Protein AF-A0A950KY57-F1 (afdb_monomer)

Solvent-accessible surface area (backbone atoms only — not comparable to full-atom values): 7780 Å² total; per-residue (Å²): 142,83,81,84,82,74,82,74,80,70,80,78,78,81,74,84,65,86,76,70,82,83,74,88,46,66,68,59,54,52,50,52,50,50,52,52,50,52,56,50,58,74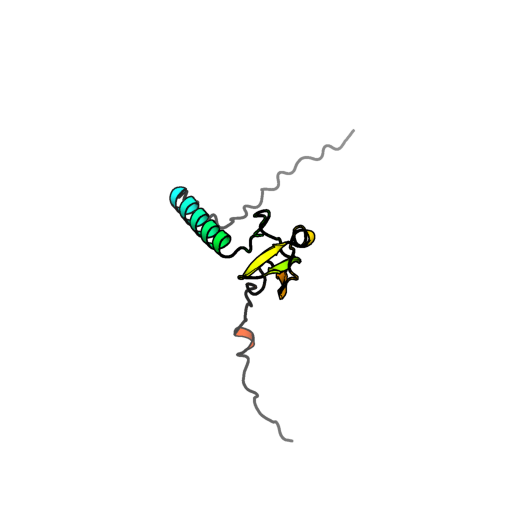,72,51,65,46,18,76,83,78,65,49,62,76,50,60,76,37,54,34,28,32,34,87,88,77,37,34,32,38,72,85,51,50,88,74,49,93,65,79,58,78,45,76,45,68,36,71,47,91,61,67,91,63,71,81,77,84,77,70,66,73,77,77,68,73,75,83,90,79,82,90,86,88,131

Secondary structure (DSSP, 8-state):
-------------------------HHHHHHHHHHHHHHHHHHS---TTT---PPTT-EEEE-TTS-EEETTTGGG-SSPPSEEEEPPPTTTT-------SSGGG----------

Nearest PDB structures (foldseek):
  2rgt-assembly2_B  TM=6.484E-01  e=6.376E-02  Mus musculus
  6cme-assembly2_B  TM=6.695E-01  e=1.146E-01  Mus musculus
  3mmk-assembly1_A  TM=6.275E-01  e=8.832E-02  Mus musculus
  2rgt-assembly1_A-2  TM=4.884E-01  e=4.913E-02  Mus musculus
  5yph-assembly1_A  TM=5.903E-01  e=1.363E+00  Homo sapiens

pLDDT: mean 74.33, std 16.6, range [37.31, 94.81]

Structure (mmCIF, N/CA/C/O backbone):
data_AF-A0A950KY57-F1
#
_entry.id   AF-A0A950KY57-F1
#
loop_
_atom_site.group_PDB
_atom_site.id
_atom_site.type_symbol
_atom_site.label_atom_id
_atom_site.label_alt_id
_atom_site.label_comp_id
_atom_site.label_asym_id
_atom_site.label_entity_id
_atom_site.label_seq_id
_atom_site.pdbx_PDB_ins_code
_atom_site.Cartn_x
_atom_site.Cartn_y
_atom_site.Cartn_z
_atom_site.occupancy
_atom_site.B_iso_or_equiv
_atom_site.auth_seq_id
_atom_site.auth_comp_id
_atom_site.auth_asym_id
_atom_site.auth_atom_id
_atom_site.pdbx_PDB_model_num
ATOM 1 N N . MET A 1 1 ? 8.174 47.055 -48.897 1.00 40.34 1 MET A N 1
ATOM 2 C CA . MET A 1 1 ? 7.777 45.998 -47.944 1.00 40.34 1 MET A CA 1
ATOM 3 C C . MET A 1 1 ? 8.985 45.097 -47.757 1.00 40.34 1 MET A C 1
ATOM 5 O O . MET A 1 1 ? 9.204 44.172 -48.523 1.00 40.34 1 MET A O 1
ATOM 9 N N . SER A 1 2 ? 9.804 45.491 -46.792 1.00 39.88 2 SER A N 1
ATOM 10 C CA . SER A 1 2 ? 10.971 44.803 -46.235 1.00 39.88 2 SER A CA 1
ATOM 11 C C . SER A 1 2 ? 10.523 44.463 -44.796 1.00 39.88 2 SER A C 1
ATOM 13 O O . SER A 1 2 ? 9.747 45.232 -44.233 1.00 39.88 2 SER A O 1
ATOM 15 N N . ASN A 1 3 ? 10.827 43.340 -44.144 1.00 37.78 3 ASN A N 1
ATOM 16 C CA . ASN A 1 3 ? 12.109 42.664 -43.992 1.00 37.78 3 ASN A CA 1
ATOM 17 C C . ASN A 1 3 ? 11.820 41.164 -43.777 1.00 37.78 3 ASN A C 1
ATOM 19 O O . ASN A 1 3 ? 11.163 40.805 -42.801 1.00 37.78 3 ASN A O 1
ATOM 23 N N . GLY A 1 4 ? 12.305 40.293 -44.663 1.00 37.31 4 GLY A N 1
ATOM 24 C CA . GLY A 1 4 ? 12.324 38.851 -44.421 1.00 37.31 4 GLY A CA 1
ATOM 25 C C . GLY A 1 4 ? 13.496 38.521 -43.506 1.00 37.31 4 GLY A C 1
ATOM 26 O O . GLY A 1 4 ? 14.647 38.735 -43.880 1.00 37.31 4 GLY A O 1
ATOM 27 N N . TRP A 1 5 ? 13.216 38.057 -42.291 1.00 41.69 5 TRP A N 1
ATOM 28 C CA . TRP A 1 5 ? 14.242 37.531 -41.399 1.00 41.69 5 TRP A CA 1
ATOM 29 C C . TRP A 1 5 ? 14.821 36.264 -42.025 1.00 41.69 5 TRP A C 1
ATOM 31 O O . TRP A 1 5 ? 14.178 35.217 -42.051 1.00 41.69 5 TRP A O 1
ATOM 41 N N . GLY A 1 6 ? 16.028 36.390 -42.578 1.00 43.59 6 GLY A N 1
ATOM 42 C CA . GLY A 1 6 ? 16.823 35.260 -43.025 1.00 43.59 6 GLY A CA 1
ATOM 43 C C . GLY A 1 6 ? 17.097 34.345 -41.840 1.00 43.59 6 GLY A C 1
ATOM 44 O O . GLY A 1 6 ? 17.722 34.757 -40.864 1.00 43.59 6 GLY A O 1
ATOM 45 N N . SER A 1 7 ? 16.607 33.111 -41.926 1.00 49.44 7 SER A N 1
ATOM 46 C CA . SER A 1 7 ? 16.964 32.030 -41.017 1.00 49.44 7 SER A CA 1
ATOM 47 C C . SER A 1 7 ? 18.471 31.795 -41.092 1.00 49.44 7 SER A C 1
ATOM 49 O O . SER A 1 7 ? 18.970 31.099 -41.973 1.00 49.44 7 SER A O 1
ATOM 51 N N . MET A 1 8 ? 19.208 32.406 -40.167 1.00 45.16 8 MET A N 1
ATOM 52 C CA . MET A 1 8 ? 20.566 31.995 -39.853 1.00 45.16 8 MET A CA 1
ATOM 53 C C . MET A 1 8 ? 20.487 30.576 -39.289 1.00 45.16 8 MET A C 1
ATOM 55 O O . MET A 1 8 ? 19.973 30.360 -38.193 1.00 45.16 8 MET A O 1
ATOM 59 N N . ASN A 1 9 ? 20.975 29.606 -40.060 1.00 57.28 9 ASN A N 1
ATOM 60 C CA . ASN A 1 9 ? 21.297 28.280 -39.553 1.00 57.28 9 ASN A CA 1
ATOM 61 C C . ASN A 1 9 ? 22.432 28.433 -38.532 1.00 57.28 9 ASN A C 1
ATOM 63 O O . ASN A 1 9 ? 23.602 28.472 -38.913 1.00 57.28 9 ASN A O 1
ATOM 67 N N . LEU A 1 10 ? 22.098 28.538 -37.243 1.00 53.97 10 LEU A N 1
ATOM 68 C CA . LEU A 1 10 ? 23.065 28.200 -36.205 1.00 53.97 10 LEU A CA 1
ATOM 69 C C . LEU A 1 10 ? 23.327 26.688 -36.291 1.00 53.97 10 LEU A C 1
ATOM 71 O O . LEU A 1 10 ? 22.362 25.916 -36.320 1.00 53.97 10 LEU A O 1
ATOM 75 N N . PRO A 1 11 ? 24.593 26.237 -36.324 1.00 45.47 11 PRO A N 1
ATOM 76 C CA . PRO A 1 11 ? 24.895 24.827 -36.156 1.00 45.47 11 PRO A CA 1
ATOM 77 C C . PRO A 1 11 ? 24.371 24.394 -34.786 1.00 45.47 11 PRO A C 1
ATOM 79 O O . PRO A 1 11 ? 24.696 24.991 -33.760 1.00 45.47 11 PRO A O 1
ATOM 82 N N . ARG A 1 12 ? 23.496 23.386 -34.792 1.00 48.12 12 ARG A N 1
ATOM 83 C CA . ARG A 1 12 ? 22.953 22.783 -33.579 1.00 48.12 12 ARG A CA 1
ATOM 84 C C . ARG A 1 12 ? 24.121 22.205 -32.794 1.00 48.12 12 ARG A C 1
ATOM 86 O O . ARG A 1 12 ? 24.723 21.237 -33.243 1.00 48.12 12 ARG A O 1
ATOM 93 N N . GLU A 1 13 ? 24.436 22.832 -31.666 1.00 49.53 13 GLU A N 1
ATOM 94 C CA . GLU A 1 13 ? 25.493 22.401 -30.762 1.00 49.53 13 GLU A CA 1
ATOM 95 C C . GLU A 1 13 ? 25.312 20.917 -30.438 1.00 49.53 13 GLU A C 1
ATOM 97 O O . GLU A 1 13 ? 24.297 20.471 -29.890 1.00 49.53 13 GLU A O 1
ATOM 102 N N . GLU A 1 14 ? 26.304 20.153 -30.877 1.00 50.03 14 GLU A N 1
ATOM 103 C CA . GLU A 1 14 ? 26.432 18.720 -30.719 1.00 50.03 14 GLU A CA 1
ATOM 104 C C . GLU A 1 14 ? 26.689 18.447 -29.237 1.00 50.03 14 GLU A C 1
ATOM 106 O O . GLU A 1 14 ? 27.815 18.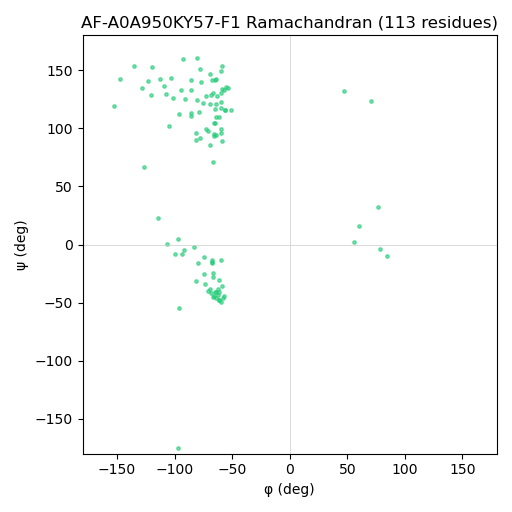381 -28.751 1.00 50.03 14 GLU A O 1
ATOM 111 N N . THR A 1 15 ? 25.602 18.353 -28.476 1.00 53.16 15 THR A N 1
ATOM 112 C CA . THR A 1 15 ? 25.637 17.784 -27.136 1.00 53.16 15 THR A CA 1
ATOM 113 C C . THR A 1 15 ? 25.981 16.313 -27.303 1.00 53.16 15 THR A C 1
ATOM 115 O O . THR A 1 15 ? 25.109 15.478 -27.529 1.00 53.16 15 THR A O 1
ATOM 118 N N . THR A 1 16 ? 27.271 15.982 -27.219 1.00 55.34 16 THR A N 1
ATOM 119 C CA . THR A 1 16 ? 27.747 14.607 -27.043 1.00 55.34 16 THR A CA 1
ATOM 120 C C . THR A 1 16 ? 27.306 14.136 -25.656 1.00 55.34 16 THR A C 1
ATOM 122 O O . THR A 1 16 ? 28.077 14.042 -24.701 1.00 55.34 16 THR A O 1
ATOM 125 N N . GLY A 1 17 ? 26.000 13.909 -25.527 1.00 48.97 17 GLY A N 1
ATOM 126 C CA . GLY A 1 17 ? 25.409 13.127 -24.469 1.00 48.97 17 GLY A CA 1
ATOM 127 C C . GLY A 1 17 ? 26.007 11.738 -24.571 1.00 48.97 17 GLY A C 1
ATOM 128 O O . GLY A 1 17 ? 26.103 11.158 -25.645 1.00 48.97 17 GLY A O 1
ATOM 129 N N . ARG A 1 18 ? 26.481 11.239 -23.441 1.00 54.06 18 ARG A N 1
ATOM 130 C CA . ARG A 1 18 ? 27.060 9.913 -23.275 1.00 54.06 18 ARG A CA 1
ATOM 131 C C . ARG A 1 18 ? 26.020 8.864 -23.686 1.00 54.06 18 ARG A C 1
ATOM 133 O O . ARG A 1 18 ? 25.220 8.439 -22.858 1.00 54.06 18 ARG A O 1
ATOM 140 N N . GLU A 1 19 ? 26.000 8.499 -24.963 1.00 56.94 19 GLU A N 1
ATOM 141 C CA . GLU A 1 19 ? 25.094 7.495 -25.512 1.00 56.94 19 GLU A CA 1
ATOM 142 C C . GLU A 1 19 ? 25.562 6.136 -24.987 1.00 56.94 19 GLU A C 1
ATOM 144 O O . GLU A 1 19 ? 26.563 5.567 -25.426 1.00 56.94 19 GLU A O 1
ATOM 149 N N . LEU A 1 20 ? 24.908 5.664 -23.923 1.00 62.59 20 LEU A N 1
ATOM 150 C CA . LEU A 1 20 ? 25.105 4.302 -23.451 1.00 62.59 20 LEU A CA 1
ATOM 151 C C . LEU A 1 20 ? 24.627 3.381 -24.578 1.00 62.59 20 LEU A C 1
ATOM 153 O O . LEU A 1 20 ? 23.503 3.571 -25.044 1.00 62.59 20 LEU A O 1
ATOM 157 N N . PRO A 1 21 ? 25.435 2.404 -25.029 1.00 60.69 21 PRO A N 1
ATOM 158 C CA . PRO A 1 21 ? 25.010 1.493 -26.080 1.00 60.69 21 PRO A CA 1
ATOM 159 C C . PRO A 1 21 ? 23.720 0.813 -25.625 1.00 60.69 21 PRO A C 1
ATOM 161 O O . PRO A 1 21 ? 23.722 0.100 -24.615 1.00 60.69 21 PRO A O 1
ATOM 164 N N . ASN A 1 22 ? 22.620 1.072 -26.339 1.00 65.56 22 ASN A N 1
ATOM 165 C CA . ASN A 1 22 ? 21.345 0.429 -26.070 1.00 65.56 22 ASN A CA 1
ATOM 166 C C . ASN A 1 22 ? 21.503 -1.066 -26.368 1.00 65.56 22 ASN A C 1
ATOM 168 O O . ASN A 1 22 ? 21.436 -1.508 -27.513 1.00 65.56 22 ASN A O 1
ATOM 172 N N . ARG A 1 23 ? 21.801 -1.849 -25.330 1.00 68.69 23 ARG A N 1
ATOM 173 C CA . ARG A 1 23 ? 21.715 -3.302 -25.398 1.00 68.69 23 ARG A CA 1
ATOM 174 C C . ARG A 1 23 ? 20.243 -3.648 -25.273 1.00 68.69 23 ARG A C 1
ATOM 176 O O . ARG A 1 23 ? 19.742 -3.804 -24.159 1.00 68.69 23 ARG A O 1
ATOM 183 N N . ASP A 1 24 ? 19.574 -3.756 -26.415 1.00 77.44 24 ASP A N 1
ATOM 184 C CA . ASP A 1 24 ? 18.234 -4.324 -26.490 1.00 77.44 24 ASP A CA 1
ATOM 185 C C . ASP A 1 24 ? 18.299 -5.766 -25.973 1.00 77.44 24 ASP A C 1
ATOM 187 O O . ASP A 1 24 ? 18.752 -6.692 -26.644 1.00 77.44 24 ASP A O 1
ATOM 191 N N . MET A 1 25 ? 17.907 -5.936 -24.713 1.00 86.19 25 MET A N 1
ATOM 192 C CA . MET A 1 25 ? 17.871 -7.215 -24.010 1.00 86.19 25 MET A CA 1
ATOM 193 C C . MET A 1 25 ? 16.461 -7.395 -23.439 1.00 86.19 25 MET A C 1
ATOM 195 O O . MET A 1 25 ? 16.266 -7.336 -22.221 1.00 86.19 25 MET A O 1
ATOM 199 N N . PRO A 1 26 ? 15.452 -7.547 -24.320 1.00 88.06 26 PRO A N 1
ATOM 200 C CA . PRO A 1 26 ? 14.042 -7.482 -23.942 1.00 88.06 26 PRO A CA 1
ATOM 201 C C . PRO A 1 26 ? 13.678 -8.538 -22.898 1.00 88.06 26 PRO A C 1
ATOM 203 O O . PRO A 1 26 ? 12.929 -8.249 -21.968 1.00 88.06 26 PRO A O 1
ATOM 206 N N . ASP A 1 27 ? 14.277 -9.727 -22.978 1.00 90.88 27 ASP A N 1
ATOM 207 C CA . ASP A 1 27 ? 14.026 -10.803 -22.019 1.00 90.88 27 ASP A CA 1
ATOM 208 C C . ASP A 1 27 ? 14.564 -10.479 -20.622 1.00 90.88 27 ASP A C 1
ATOM 210 O O . ASP A 1 27 ? 13.872 -10.706 -19.628 1.00 90.88 27 ASP A O 1
ATOM 214 N N . LEU A 1 28 ? 15.764 -9.888 -20.525 1.00 89.31 28 LEU A N 1
ATOM 215 C CA . LEU A 1 28 ? 16.292 -9.439 -19.234 1.00 89.31 28 LEU A CA 1
ATOM 216 C C . LEU A 1 28 ? 15.460 -8.282 -18.687 1.00 89.31 28 LEU A C 1
ATOM 218 O O . LEU A 1 28 ? 15.124 -8.289 -17.507 1.00 89.31 28 LEU A O 1
ATOM 222 N N . GLN A 1 29 ? 15.124 -7.296 -19.522 1.00 91.38 29 GLN A N 1
ATOM 223 C CA . GLN A 1 29 ? 14.301 -6.158 -19.111 1.00 91.38 29 GLN A CA 1
ATOM 224 C C . GLN A 1 29 ? 12.945 -6.632 -18.575 1.00 91.38 29 GLN A C 1
ATOM 226 O O . GLN A 1 29 ? 12.531 -6.218 -17.492 1.00 91.38 29 GLN A O 1
ATOM 231 N N . ALA A 1 30 ? 12.291 -7.561 -19.275 1.00 92.69 30 ALA A N 1
ATOM 232 C CA . ALA A 1 30 ? 11.041 -8.165 -18.833 1.00 92.69 30 ALA A CA 1
ATOM 233 C C . ALA A 1 30 ? 11.214 -8.983 -17.544 1.00 92.69 30 ALA A C 1
ATOM 235 O O . ALA A 1 30 ? 10.362 -8.917 -16.659 1.00 92.69 30 ALA A O 1
ATOM 236 N N . GLY A 1 31 ? 12.310 -9.738 -17.413 1.00 94.81 31 GLY A N 1
ATOM 237 C CA . GLY A 1 31 ? 12.633 -10.494 -16.202 1.00 94.81 31 GLY A CA 1
ATOM 238 C C . GLY A 1 31 ? 12.821 -9.594 -14.979 1.00 94.81 31 GLY A C 1
ATOM 239 O O . GLY A 1 31 ? 12.208 -9.833 -13.939 1.00 94.81 31 GLY A O 1
ATOM 240 N N . LEU A 1 32 ? 13.604 -8.522 -15.120 1.00 93.81 32 LEU A N 1
ATOM 241 C CA . LEU A 1 32 ? 13.815 -7.525 -14.070 1.00 93.81 32 LEU A CA 1
ATOM 242 C C . LEU A 1 32 ? 12.512 -6.813 -13.704 1.00 93.81 32 LEU A C 1
ATOM 244 O O . LEU A 1 32 ? 12.216 -6.666 -12.522 1.00 93.81 32 LEU A O 1
ATOM 248 N N . LEU A 1 33 ? 11.710 -6.423 -14.699 1.00 92.00 33 LEU A N 1
ATOM 249 C CA . LEU A 1 33 ? 10.430 -5.763 -14.460 1.00 92.00 33 LEU A CA 1
ATOM 250 C C . LEU A 1 33 ? 9.475 -6.660 -13.667 1.00 92.00 33 LEU A C 1
ATOM 252 O O . LEU A 1 33 ? 8.918 -6.207 -12.671 1.00 92.00 33 LEU A O 1
ATOM 256 N N . ARG A 1 34 ? 9.314 -7.930 -14.063 1.00 92.69 34 ARG A N 1
ATOM 257 C CA . ARG A 1 34 ? 8.474 -8.888 -13.325 1.00 92.69 34 ARG A CA 1
ATOM 258 C C . ARG A 1 34 ? 8.966 -9.063 -11.897 1.00 92.69 34 ARG A C 1
ATOM 260 O O . ARG A 1 34 ? 8.189 -8.863 -10.976 1.00 92.69 34 ARG A O 1
ATOM 267 N N . HIS A 1 35 ? 10.262 -9.309 -11.710 1.00 88.62 35 HIS A N 1
ATOM 268 C CA . HIS A 1 35 ? 10.844 -9.450 -10.377 1.00 88.62 35 HIS A CA 1
ATOM 269 C C . HIS A 1 35 ? 10.596 -8.209 -9.500 1.00 88.62 35 HIS A C 1
ATOM 271 O O . HIS A 1 35 ? 10.216 -8.327 -8.336 1.00 88.62 35 HIS A O 1
ATOM 277 N N . SER A 1 36 ? 10.771 -7.005 -10.051 1.00 85.12 36 SER A N 1
ATOM 278 C CA . SER A 1 36 ? 10.489 -5.756 -9.339 1.00 85.12 36 SER A CA 1
ATOM 279 C C . SER A 1 36 ? 9.007 -5.587 -9.002 1.00 85.12 36 SER A C 1
ATOM 281 O O . SER A 1 36 ? 8.693 -5.148 -7.897 1.00 85.12 36 SER A O 1
ATOM 283 N N . LEU A 1 37 ? 8.097 -5.938 -9.915 1.00 86.81 37 LEU A N 1
ATOM 284 C CA . LEU A 1 37 ? 6.653 -5.872 -9.682 1.00 86.81 37 LEU A CA 1
ATOM 285 C C . LEU A 1 37 ? 6.185 -6.915 -8.663 1.00 86.81 37 LEU A C 1
ATOM 287 O O . LEU A 1 37 ? 5.359 -6.587 -7.816 1.00 86.81 37 LEU A O 1
ATOM 291 N N . ASP A 1 38 ? 6.740 -8.124 -8.688 1.00 85.25 38 ASP A N 1
ATOM 292 C CA . ASP A 1 38 ? 6.433 -9.184 -7.726 1.00 85.25 38 ASP A CA 1
ATOM 293 C C . ASP A 1 38 ? 6.908 -8.802 -6.323 1.00 85.25 38 ASP A C 1
ATOM 295 O O . ASP A 1 38 ? 6.167 -8.947 -5.348 1.00 85.25 38 ASP A O 1
ATOM 299 N N . ALA A 1 39 ? 8.124 -8.260 -6.211 1.00 81.06 39 ALA A N 1
ATOM 300 C CA . ALA A 1 39 ? 8.635 -7.724 -4.954 1.00 81.06 39 ALA A CA 1
ATOM 301 C C . ALA A 1 39 ? 7.757 -6.565 -4.449 1.00 81.06 39 ALA A C 1
ATOM 303 O O . ALA A 1 39 ? 7.433 -6.495 -3.265 1.00 81.06 39 ALA A O 1
ATOM 304 N N . TYR A 1 40 ? 7.314 -5.683 -5.349 1.00 76.69 40 TYR A N 1
ATOM 305 C CA . TYR A 1 40 ? 6.412 -4.585 -5.008 1.00 76.69 40 TYR A CA 1
ATOM 306 C C . TYR A 1 40 ? 5.049 -5.093 -4.521 1.00 76.69 40 TYR A C 1
ATOM 308 O O . TYR A 1 40 ? 4.556 -4.639 -3.487 1.00 76.69 40 TYR A O 1
ATOM 316 N N . ALA A 1 41 ? 4.461 -6.066 -5.221 1.00 74.31 41 ALA A N 1
ATOM 317 C CA . ALA A 1 41 ? 3.164 -6.647 -4.899 1.00 74.31 41 ALA A CA 1
ATOM 318 C C . ALA A 1 41 ? 3.151 -7.331 -3.525 1.00 74.31 41 ALA A C 1
ATOM 320 O O . ALA A 1 41 ? 2.172 -7.180 -2.798 1.00 74.31 41 ALA A O 1
ATOM 321 N N . GLN A 1 42 ? 4.236 -8.015 -3.149 1.00 71.81 42 GLN A N 1
ATOM 322 C CA . GLN A 1 42 ? 4.388 -8.659 -1.836 1.00 71.81 42 GLN A CA 1
ATOM 323 C C . GLN A 1 42 ? 4.467 -7.659 -0.677 1.00 71.81 42 GLN A C 1
ATOM 325 O O . GLN A 1 42 ? 4.084 -7.978 0.443 1.00 71.81 42 GLN A O 1
ATOM 330 N N . THR A 1 43 ? 4.958 -6.445 -0.931 1.00 72.00 43 THR A N 1
ATOM 331 C CA . THR A 1 43 ? 5.108 -5.408 0.107 1.00 72.00 43 THR A CA 1
ATOM 332 C C . THR A 1 43 ? 3.903 -4.481 0.240 1.00 72.00 43 THR A C 1
ATOM 334 O O . THR A 1 43 ? 3.898 -3.610 1.109 1.00 72.00 43 THR A O 1
ATOM 337 N N . ARG A 1 44 ? 2.898 -4.614 -0.633 1.00 76.56 44 ARG A N 1
ATOM 338 C CA . ARG A 1 44 ? 1.777 -3.678 -0.685 1.00 76.56 44 ARG A CA 1
ATOM 339 C C . ARG A 1 44 ? 0.645 -4.150 0.215 1.00 76.56 44 ARG A C 1
ATOM 341 O O . ARG A 1 44 ? 0.116 -5.243 0.040 1.00 76.56 44 ARG A O 1
ATOM 348 N N . ASP A 1 45 ? 0.223 -3.274 1.118 1.00 85.06 45 ASP A N 1
ATOM 349 C CA . ASP A 1 45 ? -1.009 -3.468 1.873 1.00 85.06 45 ASP A CA 1
ATOM 350 C C . ASP A 1 45 ? -2.197 -3.580 0.895 1.00 85.06 45 ASP A C 1
ATOM 352 O O . ASP A 1 45 ? -2.321 -2.783 -0.042 1.00 85.06 45 ASP A O 1
ATOM 356 N N . ARG A 1 46 ? -3.081 -4.562 1.095 1.00 88.44 46 ARG A N 1
ATOM 357 C CA . ARG A 1 46 ? -4.325 -4.731 0.326 1.00 88.44 46 ARG A CA 1
ATOM 358 C C . ARG A 1 46 ? -5.517 -4.746 1.261 1.00 88.44 46 ARG A C 1
ATOM 360 O O . ARG A 1 46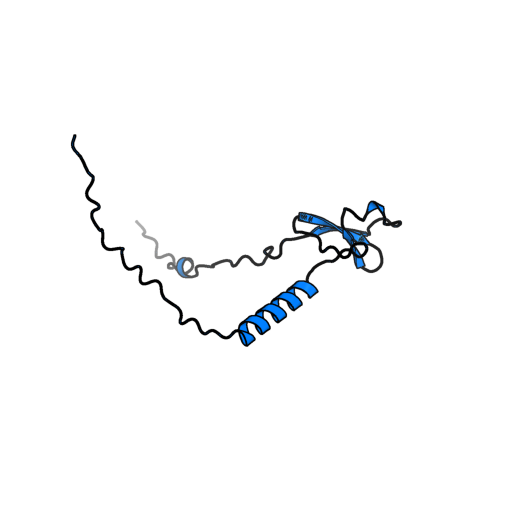 ? -5.455 -5.303 2.354 1.00 88.44 46 ARG A O 1
ATOM 367 N N . CYS A 1 47 ? -6.603 -4.111 0.838 1.00 90.44 47 CYS A N 1
ATOM 368 C CA . CYS A 1 47 ? -7.840 -4.139 1.595 1.00 90.44 47 CYS A CA 1
ATOM 369 C C . CYS A 1 47 ? -8.493 -5.520 1.487 1.00 90.44 47 CYS A C 1
ATOM 371 O O . CYS A 1 47 ? -8.780 -5.986 0.393 1.00 90.44 47 CYS A O 1
ATOM 373 N N . SER A 1 48 ? -8.825 -6.117 2.626 1.00 90.69 48 SER A N 1
ATOM 374 C CA . SER A 1 48 ? -9.439 -7.448 2.708 1.00 90.69 48 SER A CA 1
ATOM 375 C C . SER A 1 48 ? -10.870 -7.510 2.146 1.00 90.69 48 SER A C 1
ATOM 377 O O . SER A 1 48 ? -11.384 -8.601 1.936 1.00 90.69 48 SER A O 1
ATOM 379 N N . HIS A 1 49 ? -11.517 -6.359 1.909 1.00 90.19 49 HIS A N 1
ATOM 380 C CA . HIS A 1 49 ? -12.881 -6.272 1.362 1.00 90.19 49 HIS A CA 1
ATOM 381 C C . HIS A 1 49 ? -12.916 -6.065 -0.149 1.00 90.19 49 HIS A C 1
ATOM 383 O O . HIS A 1 49 ? -13.580 -6.806 -0.862 1.00 90.19 49 HIS A O 1
ATOM 389 N N . CYS A 1 50 ? -12.233 -5.031 -0.643 1.00 90.56 50 CYS A N 1
ATOM 390 C CA . CYS A 1 50 ? -12.304 -4.630 -2.052 1.00 90.56 50 CYS A CA 1
ATOM 391 C C . CYS A 1 50 ? -11.052 -4.984 -2.865 1.00 90.56 50 CYS A C 1
ATOM 393 O O . CYS A 1 50 ? -10.969 -4.606 -4.029 1.00 90.56 50 CYS A O 1
ATOM 395 N N . ASP A 1 51 ? -10.052 -5.619 -2.246 1.00 89.12 51 ASP A N 1
ATOM 396 C CA . ASP A 1 51 ? -8.719 -5.936 -2.795 1.00 89.12 51 ASP A CA 1
ATOM 397 C C . ASP A 1 51 ? -7.917 -4.735 -3.336 1.00 89.12 51 ASP A C 1
ATOM 399 O O . ASP A 1 51 ? -6.770 -4.848 -3.782 1.00 89.12 51 ASP A O 1
ATOM 403 N N . ARG A 1 52 ? -8.478 -3.526 -3.224 1.00 88.25 52 ARG A N 1
ATOM 404 C CA . ARG A 1 52 ? -7.786 -2.282 -3.525 1.00 88.25 52 ARG A CA 1
ATOM 405 C C . ARG A 1 52 ? -6.514 -2.218 -2.703 1.00 88.25 52 ARG A C 1
ATOM 407 O O . ARG A 1 52 ? -6.523 -2.415 -1.488 1.00 88.25 52 ARG A O 1
ATOM 414 N N . SER A 1 53 ? -5.440 -1.821 -3.360 1.00 88.31 53 SER A N 1
ATOM 415 C CA . SER A 1 53 ? -4.218 -1.454 -2.677 1.00 88.31 53 SER A CA 1
ATOM 416 C C . SER A 1 53 ? -4.262 0.024 -2.258 1.00 88.31 53 SER A C 1
ATOM 418 O O . SER A 1 53 ? -4.271 0.893 -3.142 1.00 88.31 53 SER A O 1
ATOM 420 N N . PRO A 1 54 ? -4.307 0.334 -0.951 1.00 88.50 54 PRO A N 1
ATOM 421 C CA . PRO A 1 54 ? -4.387 1.707 -0.471 1.00 88.50 54 PRO A CA 1
ATOM 422 C C . PRO A 1 54 ? -3.181 2.542 -0.928 1.00 88.50 54 PRO A C 1
ATOM 424 O O . PRO A 1 54 ? -2.087 2.017 -1.169 1.00 88.50 54 PRO A O 1
ATOM 427 N N . LEU A 1 55 ? -3.401 3.838 -1.121 1.00 85.88 55 LEU A N 1
ATOM 428 C CA . LEU A 1 55 ? -2.397 4.785 -1.605 1.00 85.88 55 LEU A CA 1
ATOM 429 C C . LEU A 1 55 ? -1.666 5.463 -0.449 1.00 85.88 55 LEU A C 1
ATOM 431 O O . LEU A 1 55 ? -2.169 5.537 0.669 1.00 85.88 55 LEU A O 1
ATOM 435 N N . ALA A 1 56 ? -0.482 6.001 -0.740 1.00 85.81 56 ALA A N 1
ATOM 436 C CA . ALA A 1 56 ? 0.247 6.839 0.201 1.00 85.81 56 ALA A CA 1
ATOM 437 C C . ALA A 1 56 ? -0.634 7.999 0.697 1.00 85.81 56 ALA A C 1
ATOM 439 O O . ALA A 1 56 ? -1.317 8.650 -0.092 1.00 85.81 56 ALA A O 1
ATOM 440 N N . GLY A 1 57 ? -0.616 8.245 2.005 1.00 86.31 57 GLY A N 1
ATOM 441 C CA . GLY A 1 57 ? -1.446 9.256 2.660 1.00 86.31 57 GLY A CA 1
ATOM 442 C C . GLY A 1 57 ? -2.862 8.792 3.013 1.00 86.31 57 GLY A C 1
ATOM 443 O O . GLY A 1 57 ? -3.541 9.481 3.770 1.00 86.31 57 GLY A O 1
ATOM 444 N N . GLU A 1 58 ? -3.312 7.626 2.544 1.00 89.88 58 GLU A N 1
ATOM 445 C CA . GLU A 1 58 ? -4.590 7.064 2.984 1.00 89.88 58 GLU A CA 1
ATOM 446 C C . GLU A 1 58 ? -4.481 6.416 4.364 1.00 89.88 58 GLU A C 1
ATOM 448 O O . GLU A 1 58 ? -3.434 5.892 4.755 1.00 89.88 58 GLU A O 1
ATOM 453 N N . GLN A 1 59 ? -5.592 6.421 5.099 1.00 91.62 59 GLN A N 1
ATOM 454 C CA . GLN A 1 59 ? -5.713 5.676 6.345 1.00 91.62 59 GLN A CA 1
ATOM 455 C C . GLN A 1 59 ? -6.152 4.239 6.080 1.00 91.62 59 GLN A C 1
ATOM 457 O O . GLN A 1 59 ? -7.120 3.975 5.356 1.00 91.62 59 GLN A O 1
ATOM 462 N N . ILE A 1 60 ? -5.448 3.317 6.727 1.00 92.12 60 ILE A N 1
ATOM 463 C CA . ILE A 1 60 ? -5.808 1.909 6.802 1.00 92.12 60 ILE A CA 1
ATOM 464 C C . ILE A 1 60 ? -6.011 1.494 8.252 1.00 92.12 60 ILE A C 1
ATOM 466 O O . ILE A 1 60 ? -5.414 2.044 9.181 1.00 92.12 60 ILE A O 1
ATOM 470 N N . PHE A 1 61 ? -6.851 0.489 8.418 1.00 92.31 61 PHE A N 1
ATOM 471 C CA . PHE A 1 61 ? -7.305 -0.028 9.690 1.00 92.31 61 PHE A CA 1
ATOM 472 C C . PHE A 1 61 ? -6.919 -1.498 9.786 1.00 92.31 61 PHE A C 1
ATOM 474 O O . PHE A 1 61 ? -7.174 -2.269 8.863 1.00 92.31 61 PHE A O 1
ATOM 481 N N . VAL A 1 62 ? -6.273 -1.874 10.884 1.00 91.62 62 VAL A N 1
ATOM 482 C CA . VAL A 1 62 ? -5.910 -3.259 11.182 1.00 91.62 62 VAL A CA 1
ATOM 483 C C . VAL A 1 62 ? -6.988 -3.835 12.093 1.00 91.62 62 VAL A C 1
ATOM 485 O O . VAL A 1 62 ? -7.136 -3.403 13.239 1.00 91.62 62 VAL A O 1
ATOM 488 N N . CYS A 1 63 ? -7.754 -4.787 11.572 1.00 88.69 63 CYS A N 1
ATOM 489 C CA . CYS A 1 63 ? -8.814 -5.504 12.276 1.00 88.69 63 CYS A CA 1
ATOM 490 C C . CYS A 1 63 ? -8.303 -6.856 12.810 1.00 88.69 63 CYS A C 1
ATOM 492 O O . CYS A 1 63 ? -7.112 -7.172 12.743 1.00 88.69 63 CYS A O 1
ATOM 494 N N . ASP A 1 64 ? -9.198 -7.664 13.381 1.00 84.94 64 ASP A N 1
ATOM 495 C CA . ASP A 1 64 ? -8.849 -8.976 13.930 1.00 84.94 64 ASP A CA 1
ATOM 496 C C . ASP A 1 64 ? -8.189 -9.900 12.895 1.00 84.94 64 ASP A C 1
ATOM 498 O O . ASP A 1 64 ? -8.692 -10.084 11.778 1.00 84.94 64 ASP A O 1
ATOM 502 N N . GLY A 1 65 ? -7.081 -10.523 13.310 1.00 83.38 65 GLY A N 1
ATOM 503 C CA . GLY A 1 65 ? -6.287 -11.419 12.467 1.00 83.38 65 GLY A CA 1
ATOM 504 C C . GLY A 1 65 ? -5.403 -10.689 11.455 1.00 83.38 65 GLY A C 1
ATOM 505 O O . GLY A 1 65 ? -5.241 -11.184 10.348 1.00 83.38 65 GLY A O 1
ATOM 506 N N . GLU A 1 66 ? -4.902 -9.496 11.803 1.00 83.81 66 GLU A N 1
ATOM 507 C CA . GLU A 1 66 ? -4.001 -8.673 10.968 1.00 83.81 66 GLU A CA 1
ATOM 508 C C . GLU A 1 66 ? -4.596 -8.260 9.610 1.00 83.81 66 GLU A C 1
ATOM 510 O O . GLU A 1 66 ? -3.895 -7.782 8.718 1.00 83.81 66 GLU A O 1
ATOM 515 N N . ARG A 1 67 ? -5.920 -8.382 9.462 1.00 89.19 67 ARG A N 1
ATOM 516 C CA . ARG A 1 67 ? -6.633 -7.976 8.254 1.00 89.19 67 ARG A CA 1
ATOM 517 C C . ARG A 1 67 ? -6.600 -6.468 8.105 1.00 89.19 67 ARG A C 1
ATOM 519 O O . ARG A 1 67 ? -6.980 -5.731 9.013 1.00 89.19 67 ARG A O 1
ATOM 526 N N . ILE A 1 68 ? -6.188 -6.021 6.927 1.00 90.44 68 ILE A N 1
ATOM 527 C CA . ILE A 1 68 ? -6.124 -4.604 6.587 1.00 90.44 68 ILE A CA 1
ATOM 528 C C . ILE A 1 68 ? -7.417 -4.204 5.880 1.00 90.44 68 ILE A C 1
ATOM 530 O O . ILE A 1 68 ? -7.865 -4.875 4.947 1.00 90.44 68 ILE A O 1
ATOM 534 N N . VAL A 1 69 ? -8.008 -3.090 6.299 1.00 93.06 69 VAL A N 1
ATOM 535 C CA . VAL A 1 69 ? -9.226 -2.510 5.728 1.00 93.06 69 VAL A CA 1
ATOM 536 C C . VAL A 1 69 ? -8.976 -1.037 5.409 1.00 93.06 69 VAL A C 1
ATOM 538 O O . VAL A 1 69 ? -8.378 -0.313 6.201 1.00 93.06 69 VAL A O 1
ATOM 541 N N . CYS A 1 70 ? -9.385 -0.577 4.226 1.00 92.00 70 CYS A N 1
ATOM 542 C CA . CYS A 1 70 ? -9.240 0.832 3.852 1.00 92.00 70 CYS A CA 1
ATOM 543 C C . CYS A 1 70 ? -10.355 1.691 4.466 1.00 92.00 70 CYS A C 1
ATOM 545 O O . CYS A 1 70 ? -11.429 1.184 4.788 1.00 92.00 70 CYS A O 1
ATOM 547 N N . GLY A 1 71 ? -10.144 3.007 4.561 1.00 89.38 71 GLY A N 1
ATOM 548 C CA . GLY A 1 71 ? -11.153 3.934 5.094 1.00 89.38 71 GLY A CA 1
ATOM 549 C C . GLY A 1 71 ? -12.488 3.980 4.343 1.00 89.38 71 GLY A C 1
ATOM 550 O O . GLY A 1 71 ? -13.458 4.491 4.885 1.00 89.38 71 GLY A O 1
ATOM 551 N N . LEU A 1 72 ? -12.572 3.407 3.138 1.00 90.88 72 LEU A N 1
ATOM 552 C CA . LEU A 1 72 ? -13.838 3.253 2.413 1.00 90.88 72 LEU A CA 1
ATOM 553 C C . LEU A 1 72 ? -14.646 2.039 2.892 1.00 90.88 72 LEU A C 1
ATOM 555 O O . LEU A 1 72 ? -15.870 2.052 2.847 1.00 90.88 72 LEU A O 1
ATOM 559 N N . CYS A 1 73 ? -13.963 0.983 3.338 1.00 90.38 73 CYS A N 1
ATOM 560 C CA . CYS A 1 73 ? -14.585 -0.279 3.737 1.00 90.38 73 CYS A CA 1
ATOM 561 C C . CYS A 1 73 ? -14.743 -0.408 5.256 1.00 90.38 73 CYS A C 1
ATOM 563 O O . CYS A 1 73 ? -15.399 -1.337 5.709 1.00 90.38 73 CYS A O 1
ATOM 565 N N . ILE A 1 74 ? -14.175 0.507 6.048 1.00 88.19 74 ILE A N 1
ATOM 566 C CA . ILE A 1 74 ? -14.241 0.437 7.515 1.00 88.19 74 ILE A CA 1
ATOM 567 C C . ILE A 1 74 ? -15.678 0.498 8.046 1.00 88.19 74 ILE A C 1
ATOM 569 O O . ILE A 1 74 ? -15.985 -0.131 9.048 1.00 88.19 74 ILE A O 1
ATOM 573 N N . SER A 1 75 ? -16.587 1.184 7.348 1.00 88.06 75 SER A N 1
ATOM 574 C CA . SER A 1 75 ? -18.011 1.221 7.709 1.00 88.06 75 SER A CA 1
ATOM 575 C C . SER A 1 75 ? -18.726 -0.123 7.532 1.00 88.06 75 SER A C 1
ATOM 577 O O . SER A 1 75 ? -19.832 -0.285 8.036 1.00 88.06 75 SER A O 1
ATOM 579 N N . LEU A 1 76 ? -18.122 -1.069 6.805 1.00 87.75 76 LEU A N 1
ATOM 580 C CA . LEU A 1 76 ? -18.635 -2.428 6.612 1.00 87.75 76 LEU A CA 1
ATOM 581 C C . LEU A 1 76 ? -18.063 -3.415 7.639 1.00 87.75 76 LEU A C 1
ATOM 583 O O . LEU A 1 76 ? -18.505 -4.562 7.689 1.00 87.75 76 LEU A O 1
ATOM 587 N N . GLU A 1 77 ? -17.077 -2.999 8.438 1.00 86.69 77 GLU A N 1
ATOM 588 C CA . GLU A 1 77 ? -16.503 -3.843 9.480 1.00 86.69 77 GLU A CA 1
ATOM 589 C C . GLU A 1 77 ? -17.389 -3.839 10.733 1.00 86.69 77 GLU A C 1
ATOM 591 O O . G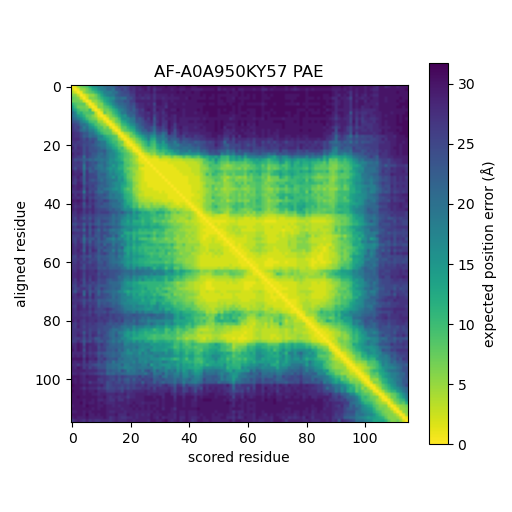LU A 1 77 ? -17.664 -2.773 11.289 1.00 86.69 77 GLU A O 1
ATOM 596 N N . PRO A 1 78 ? -17.829 -5.017 11.213 1.00 82.38 78 PRO A N 1
ATOM 597 C CA . PRO A 1 78 ? -18.669 -5.113 12.404 1.00 82.38 78 PRO A CA 1
ATOM 598 C C . PRO A 1 78 ? -17.884 -4.876 13.702 1.00 82.38 78 PRO A C 1
ATOM 600 O O . PRO A 1 78 ? -18.467 -4.464 14.703 1.00 82.38 78 PRO A O 1
ATOM 60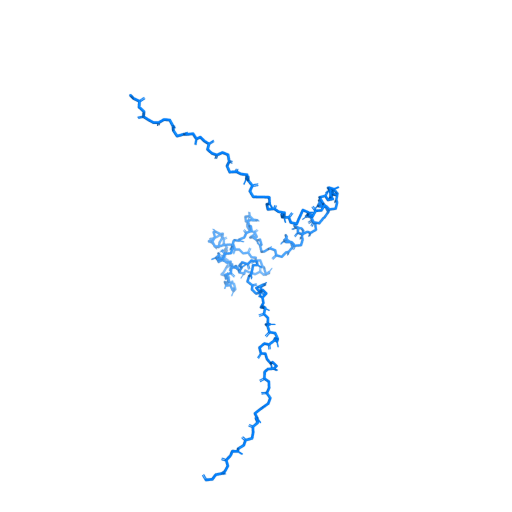3 N N . ASN A 1 79 ? -16.572 -5.136 13.693 1.00 80.69 79 ASN A N 1
ATOM 604 C CA . ASN A 1 79 ? -15.704 -4.977 14.855 1.00 80.69 79 ASN A CA 1
ATOM 605 C C . ASN A 1 79 ? -14.869 -3.695 14.745 1.00 80.69 79 ASN A C 1
ATOM 607 O O . ASN A 1 79 ? -14.394 -3.362 13.656 1.00 80.69 79 ASN A O 1
ATOM 611 N N . PRO A 1 80 ? -14.621 -2.995 15.868 1.00 73.88 80 PRO A N 1
ATOM 612 C CA . PRO A 1 80 ? -13.767 -1.821 15.861 1.00 73.88 80 PRO A CA 1
ATOM 613 C C . PRO A 1 80 ? -12.323 -2.196 15.488 1.00 73.88 80 PRO A C 1
ATOM 615 O O . PRO A 1 80 ? -11.817 -3.241 15.912 1.00 73.88 80 PRO A O 1
ATOM 618 N N . PRO A 1 81 ? -11.626 -1.340 14.725 1.00 84.75 81 PRO A N 1
ATOM 619 C CA . PRO A 1 81 ? -10.249 -1.594 14.339 1.00 84.75 81 PRO A CA 1
ATOM 620 C C . PRO A 1 81 ? -9.322 -1.525 15.553 1.00 84.75 81 PRO A C 1
ATOM 622 O O . PRO A 1 81 ? -9.462 -0.659 16.415 1.00 84.75 81 PRO A O 1
ATOM 625 N N . ARG A 1 82 ? -8.332 -2.419 15.600 1.00 84.56 82 ARG A N 1
ATOM 626 C CA . ARG A 1 82 ? -7.335 -2.462 16.680 1.00 84.56 82 ARG A CA 1
ATOM 627 C C . ARG A 1 82 ? -6.379 -1.281 16.605 1.00 84.56 82 ARG A C 1
ATOM 629 O O . ARG A 1 82 ? -5.987 -0.734 17.629 1.00 84.56 82 ARG A O 1
ATOM 636 N N . VAL A 1 83 ? -5.979 -0.922 15.387 1.00 87.50 83 VAL A N 1
ATOM 637 C CA . VAL A 1 83 ? -5.028 0.156 15.101 1.00 87.50 83 VAL A CA 1
ATOM 638 C C . VAL A 1 83 ? -5.401 0.809 13.775 1.00 87.50 83 VAL A C 1
ATOM 640 O O . VAL A 1 83 ? -5.764 0.121 12.822 1.00 87.50 83 VAL A O 1
ATOM 643 N N . SER A 1 84 ? -5.257 2.128 13.685 1.00 90.62 84 SER A N 1
ATOM 644 C CA . SER A 1 84 ? -5.255 2.862 12.417 1.00 90.62 84 SER A CA 1
ATOM 645 C C . SER A 1 84 ? -3.849 3.372 12.112 1.00 90.62 84 SER A C 1
ATOM 647 O O . SER A 1 84 ? -3.201 3.931 12.999 1.00 90.62 84 SER A O 1
ATOM 649 N N . ARG A 1 85 ? -3.382 3.243 10.867 1.00 90.25 85 ARG A N 1
ATOM 650 C CA . ARG A 1 85 ? -2.126 3.861 10.414 1.00 90.25 85 ARG A CA 1
ATOM 651 C C . ARG A 1 85 ? -2.274 4.517 9.051 1.00 90.25 85 ARG A C 1
ATOM 653 O O . ARG A 1 85 ? -3.093 4.101 8.236 1.00 90.25 85 ARG A O 1
ATOM 660 N N . LEU A 1 86 ? -1.437 5.518 8.800 1.00 90.06 86 LEU A N 1
ATOM 661 C CA . LEU A 1 86 ? -1.267 6.070 7.463 1.00 90.06 86 LEU A CA 1
ATOM 662 C C . LEU A 1 86 ? -0.395 5.137 6.625 1.00 90.06 86 LEU A C 1
ATOM 664 O O . LEU A 1 86 ? 0.602 4.577 7.097 1.00 90.06 86 LEU A O 1
ATOM 668 N N . VAL A 1 87 ? -0.775 4.983 5.365 1.00 87.19 87 VAL A N 1
ATOM 669 C CA . VAL A 1 87 ? 0.057 4.317 4.371 1.00 87.19 87 VAL A CA 1
ATOM 670 C C . VAL A 1 87 ? 1.162 5.274 3.972 1.00 87.19 87 VAL A C 1
ATOM 672 O O . VAL A 1 87 ? 0.920 6.395 3.526 1.00 87.19 87 VAL A O 1
ATOM 675 N N . HIS A 1 88 ? 2.394 4.828 4.161 1.00 83.06 88 HIS A N 1
ATOM 676 C CA . HIS A 1 88 ? 3.568 5.595 3.788 1.00 83.06 88 HIS A CA 1
ATOM 677 C C . HIS A 1 88 ? 3.895 5.331 2.318 1.00 83.06 88 HIS A C 1
ATOM 679 O O . HIS A 1 88 ? 3.767 4.203 1.839 1.00 83.06 88 HIS A O 1
ATOM 685 N N . GLY A 1 89 ? 4.312 6.378 1.604 1.00 72.44 89 GLY A N 1
ATOM 686 C CA . GLY A 1 89 ? 4.841 6.240 0.251 1.00 72.44 89 GLY A CA 1
ATOM 687 C C . GLY A 1 89 ? 6.060 5.324 0.228 1.00 72.44 89 GLY A C 1
ATOM 688 O O . GLY A 1 89 ? 6.785 5.185 1.215 1.00 72.44 89 GLY A O 1
ATOM 689 N N . THR A 1 90 ? 6.305 4.694 -0.914 1.00 66.75 90 THR A N 1
ATOM 690 C CA . THR A 1 90 ? 7.430 3.765 -1.077 1.00 66.75 90 THR A CA 1
ATOM 691 C C . THR A 1 90 ? 8.788 4.461 -1.004 1.00 66.75 90 THR A C 1
ATOM 693 O O . THR A 1 90 ? 9.803 3.798 -0.804 1.00 66.75 90 THR A O 1
ATOM 696 N N . GLU A 1 91 ? 8.818 5.784 -1.137 1.00 65.69 91 GLU A N 1
ATOM 697 C CA . GLU A 1 91 ? 9.990 6.635 -0.947 1.00 65.69 91 GLU A CA 1
ATOM 698 C C . GLU A 1 91 ? 10.316 6.936 0.526 1.00 65.69 91 GLU A C 1
ATOM 700 O O . GLU A 1 91 ? 11.439 7.354 0.828 1.00 65.69 91 GLU A O 1
ATOM 705 N N . VAL A 1 92 ? 9.384 6.708 1.459 1.00 66.56 92 VAL A N 1
ATOM 706 C CA . VAL A 1 92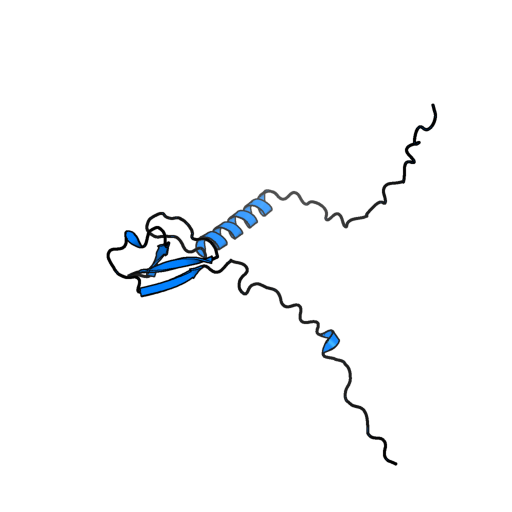 ? 9.596 7.028 2.877 1.00 66.56 92 VAL A CA 1
ATOM 707 C C . VAL A 1 92 ? 10.741 6.174 3.430 1.00 66.56 92 VAL A C 1
ATOM 709 O O . VAL A 1 92 ? 10.716 4.948 3.376 1.00 66.56 92 VAL A O 1
ATOM 712 N N . GLY A 1 93 ? 11.789 6.835 3.930 1.00 62.31 93 GLY A N 1
ATOM 713 C CA . GLY A 1 93 ? 12.993 6.184 4.462 1.00 62.31 93 GLY A CA 1
ATOM 714 C C . GLY A 1 93 ? 13.989 5.679 3.409 1.00 62.31 93 GLY A C 1
ATOM 715 O O . GLY A 1 93 ? 15.072 5.233 3.780 1.00 62.31 93 GLY A O 1
ATOM 716 N N . ARG A 1 94 ? 13.679 5.787 2.108 1.00 66.12 94 ARG A N 1
ATOM 717 C CA . ARG A 1 94 ? 14.581 5.400 1.004 1.00 66.12 94 ARG A CA 1
ATOM 718 C C . ARG A 1 94 ? 15.367 6.572 0.410 1.00 66.12 94 ARG A C 1
ATOM 720 O O . ARG A 1 94 ? 16.104 6.398 -0.557 1.00 66.12 94 ARG A O 1
ATOM 727 N N . THR A 1 95 ? 15.248 7.768 0.986 1.00 71.50 95 THR A N 1
ATOM 728 C CA . THR A 1 95 ? 16.045 8.931 0.580 1.00 71.50 95 THR A CA 1
ATOM 729 C C . THR A 1 95 ? 17.527 8.693 0.870 1.00 71.50 95 THR A C 1
ATOM 731 O O . THR A 1 95 ? 17.928 8.573 2.031 1.00 71.50 95 THR A O 1
ATOM 734 N N . ILE A 1 96 ? 18.349 8.653 -0.179 1.00 76.62 96 ILE A N 1
ATOM 735 C CA . ILE A 1 96 ? 19.804 8.526 -0.059 1.00 76.62 96 ILE A CA 1
ATOM 736 C C . ILE A 1 96 ? 20.362 9.826 0.530 1.00 76.62 96 ILE A C 1
ATOM 738 O O . ILE A 1 96 ? 20.213 10.900 -0.051 1.00 76.62 96 ILE A O 1
ATOM 742 N N . ARG A 1 97 ? 21.045 9.731 1.674 1.00 75.75 97 ARG A N 1
ATOM 743 C CA . ARG A 1 97 ? 21.849 10.834 2.213 1.00 75.75 97 ARG A CA 1
ATOM 744 C C . ARG A 1 97 ? 23.240 10.780 1.598 1.00 75.75 97 ARG A C 1
ATOM 746 O O . ARG A 1 97 ? 24.023 9.888 1.917 1.00 75.75 97 ARG A O 1
ATOM 753 N N . ILE A 1 98 ? 23.559 11.746 0.741 1.00 77.25 98 ILE A N 1
ATOM 754 C CA . ILE A 1 98 ? 24.936 11.946 0.283 1.00 77.25 98 ILE A CA 1
ATOM 755 C C . ILE A 1 98 ? 25.716 12.554 1.451 1.00 77.25 98 ILE A C 1
ATOM 757 O O . ILE A 1 98 ? 25.630 13.748 1.722 1.00 77.25 98 ILE A O 1
ATOM 761 N N . VAL A 1 99 ? 26.456 11.717 2.175 1.00 78.38 99 VAL A N 1
ATOM 762 C CA . VAL A 1 99 ? 27.435 12.172 3.165 1.00 78.38 99 VAL A CA 1
ATOM 763 C C . VAL A 1 99 ? 28.723 12.539 2.434 1.00 78.38 99 VAL A C 1
ATOM 765 O O . VAL A 1 99 ? 29.541 11.673 2.124 1.00 78.38 99 VAL A O 1
ATOM 768 N N . ASP A 1 100 ? 28.910 13.824 2.123 1.00 77.75 100 ASP A N 1
ATOM 769 C CA . ASP A 1 100 ? 30.207 14.294 1.633 1.00 77.75 100 ASP A CA 1
ATOM 770 C C . ASP A 1 100 ? 31.245 14.155 2.759 1.00 77.75 100 ASP A C 1
ATOM 772 O O . ASP A 1 100 ? 31.268 14.911 3.730 1.00 77.75 100 ASP A O 1
ATOM 776 N N . ARG A 1 101 ? 32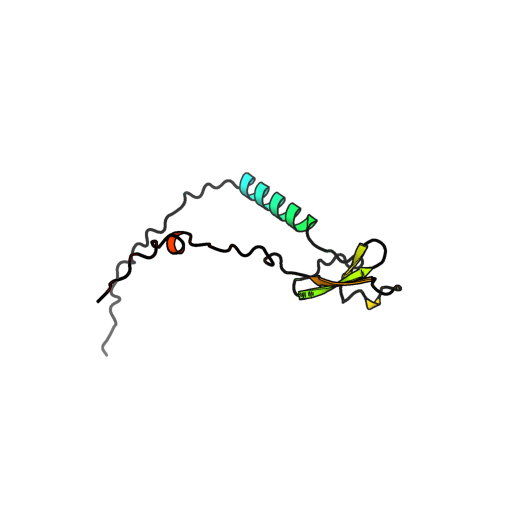.105 13.137 2.646 1.00 67.44 101 ARG A N 1
ATOM 777 C CA . ARG A 1 101 ? 33.206 12.897 3.594 1.00 67.44 101 ARG A CA 1
ATOM 778 C C . ARG A 1 101 ? 34.367 13.883 3.425 1.00 67.44 101 ARG A C 1
ATOM 780 O O . ARG A 1 101 ? 35.238 13.922 4.294 1.00 67.44 101 ARG A O 1
ATOM 787 N N . ARG A 1 102 ? 34.391 14.693 2.358 1.00 71.19 102 ARG A N 1
ATOM 788 C CA . ARG A 1 102 ? 35.485 15.640 2.088 1.00 71.19 102 ARG A CA 1
ATOM 789 C C . ARG A 1 102 ? 35.438 16.845 3.027 1.00 71.19 102 ARG A C 1
ATOM 791 O O . ARG A 1 102 ? 36.490 17.283 3.479 1.00 71.19 102 ARG A O 1
ATOM 798 N N . CYS A 1 103 ? 34.250 17.302 3.426 1.00 57.78 103 CYS A N 1
ATOM 799 C CA . CYS A 1 103 ? 34.116 18.338 4.457 1.00 57.78 103 CYS A CA 1
ATOM 800 C C . CYS A 1 103 ? 34.563 17.889 5.865 1.00 57.78 103 CYS A C 1
ATOM 802 O O . CYS A 1 103 ? 34.961 18.729 6.668 1.00 57.78 103 CYS A O 1
ATOM 804 N N . SER A 1 104 ? 34.547 16.586 6.182 1.00 58.03 104 SER A N 1
ATOM 805 C CA . SER A 1 104 ? 34.889 16.081 7.528 1.00 58.03 104 SER A CA 1
ATOM 806 C C . SER A 1 104 ? 36.390 15.899 7.811 1.00 58.03 104 SER A C 1
ATOM 808 O O . SER A 1 104 ? 36.754 15.534 8.924 1.00 58.03 104 SER A O 1
ATOM 810 N N . GLN A 1 105 ? 37.272 16.152 6.834 1.00 60.97 105 GLN A N 1
ATOM 811 C CA . GLN A 1 105 ? 38.729 15.951 6.959 1.00 60.97 105 GLN A CA 1
ATOM 812 C C . GLN A 1 105 ? 39.547 17.262 6.891 1.00 60.97 105 GLN A C 1
ATOM 814 O O . GLN A 1 105 ? 40.741 17.251 6.592 1.00 60.97 105 GLN A O 1
ATOM 819 N N . GLY A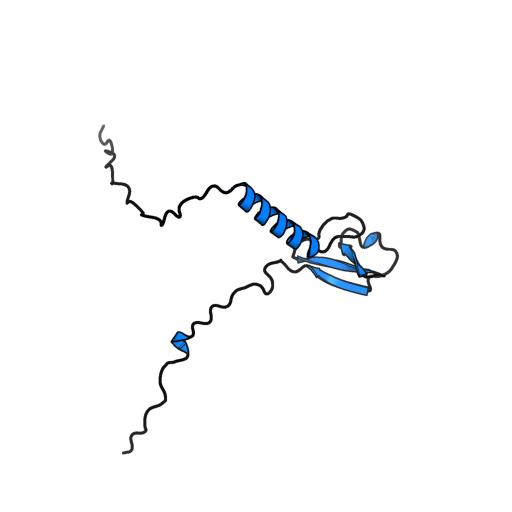 1 106 ? 38.935 18.413 7.193 1.00 54.66 106 GLY A N 1
ATOM 820 C CA . GLY A 1 106 ? 39.624 19.707 7.255 1.00 54.66 106 GLY A CA 1
ATOM 821 C C . GLY A 1 106 ? 40.369 19.964 8.576 1.00 54.66 106 GLY A C 1
ATOM 822 O O . GLY A 1 106 ? 39.792 20.556 9.473 1.00 54.66 106 GLY A O 1
ATOM 823 N N . ARG A 1 107 ? 41.649 19.552 8.635 1.00 56.53 107 ARG A N 1
ATOM 824 C CA . ARG A 1 107 ? 42.804 19.997 9.476 1.00 56.53 107 ARG A CA 1
ATOM 825 C C . ARG A 1 107 ? 42.652 20.185 11.016 1.00 56.53 107 ARG A C 1
ATOM 827 O O . ARG A 1 107 ? 41.792 20.928 11.474 1.00 56.53 107 ARG A O 1
ATOM 834 N N . PRO A 1 108 ? 43.589 19.647 11.834 1.00 54.72 108 PRO A N 1
ATOM 835 C CA . PRO A 1 108 ? 43.652 19.911 13.276 1.00 54.72 108 PRO A CA 1
ATOM 836 C C . PRO A 1 108 ? 44.070 21.357 13.595 1.00 54.72 108 PRO A C 1
ATOM 838 O O . PRO A 1 108 ? 44.885 21.960 12.891 1.00 54.72 108 PRO A O 1
ATOM 841 N N . ALA A 1 109 ? 43.517 21.884 14.692 1.00 61.62 109 ALA A N 1
ATOM 842 C CA . ALA A 1 109 ? 43.793 23.203 15.251 1.00 61.62 109 ALA A CA 1
ATOM 843 C C . ALA A 1 109 ? 45.293 23.395 15.547 1.00 61.62 109 ALA A C 1
ATOM 845 O O . ALA A 1 109 ? 45.868 22.717 16.398 1.00 61.62 109 ALA A O 1
ATOM 846 N N . GLY A 1 110 ? 45.920 24.334 14.836 1.00 53.44 110 GLY A N 1
ATOM 847 C CA . GLY A 1 110 ? 47.333 24.666 14.971 1.00 53.44 110 GLY A CA 1
ATOM 848 C C . GLY A 1 110 ? 47.571 25.982 15.718 1.00 53.44 110 GLY A C 1
ATOM 849 O O . GLY A 1 110 ? 47.479 27.039 15.113 1.00 53.44 110 GLY A O 1
ATOM 850 N N . ILE A 1 111 ? 47.944 25.843 16.996 1.00 56.59 111 ILE A N 1
ATOM 851 C CA . ILE A 1 111 ? 48.964 26.598 17.760 1.00 56.59 111 ILE A CA 1
ATOM 852 C C . ILE A 1 111 ? 48.683 28.075 18.136 1.00 56.59 111 ILE A C 1
ATOM 854 O O . ILE A 1 111 ? 48.483 28.957 17.311 1.00 56.59 111 ILE A O 1
ATOM 858 N N . ARG A 1 112 ? 48.761 28.324 19.456 1.00 59.69 112 ARG A N 1
ATOM 859 C CA . ARG A 1 112 ? 48.691 29.620 20.157 1.00 59.69 112 ARG A CA 1
ATOM 860 C C . ARG A 1 112 ? 49.874 30.533 19.804 1.00 59.69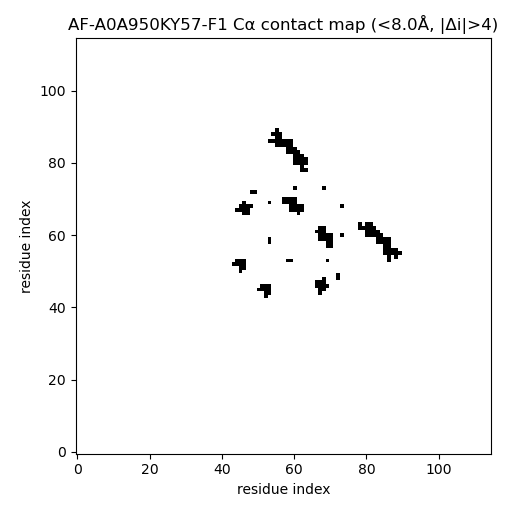 112 ARG A C 1
ATOM 862 O O . ARG A 1 112 ? 51.010 30.067 19.833 1.00 59.69 112 ARG A O 1
ATOM 869 N N . ALA A 1 113 ? 49.633 31.837 19.657 1.00 48.72 113 ALA A N 1
ATOM 870 C CA . ALA A 1 113 ? 50.672 32.859 19.782 1.00 48.72 113 ALA A CA 1
ATOM 871 C C . ALA A 1 113 ? 50.492 33.633 21.096 1.00 48.72 113 ALA A C 1
ATOM 873 O O . ALA A 1 113 ? 49.395 34.059 21.451 1.00 48.72 113 ALA A O 1
ATOM 874 N N . ARG A 1 114 ? 51.600 33.723 21.825 1.00 52.00 114 ARG A N 1
ATOM 875 C CA . ARG A 1 114 ? 51.825 34.413 23.091 1.00 52.00 114 ARG A CA 1
ATOM 876 C C . ARG A 1 114 ? 52.545 35.715 22.749 1.00 52.00 114 ARG A C 1
ATOM 878 O O . ARG A 1 114 ? 53.596 35.608 22.130 1.00 52.00 114 ARG A O 1
ATOM 885 N N . THR A 1 115 ? 52.026 36.855 23.190 1.00 57.75 115 THR A N 1
ATOM 886 C CA . THR A 1 115 ? 52.776 38.072 23.568 1.00 57.75 115 THR A CA 1
ATOM 887 C C . THR A 1 115 ? 51.817 39.014 24.261 1.00 57.75 115 THR A C 1
ATOM 889 O O . THR A 1 115 ? 50.734 39.238 23.677 1.00 57.75 115 THR A O 1
#

Sequence (115 aa):
MSNGWGSMNLPREETTGRELPNRDMPDLQAGLLRHSLDAYAQTRDRCSHCDRSPLAGEQIFVCDGERIVCGLCISLEPNPPRVSRLVHGTEVGRTIRIVDRRCSQGRPAGIRART

Foldseek 3Di:
DDDDPPPDPDPDPPPPDPPDPPPPPVVVVVVVVVVVVVVVVVPFQAAPPPRDGDDAQFKWFQAPPRHIHGPVCCVVDPDHGPDIDGDHDPCVVVDDDPDPCVVVPPDDDDDDDDD

Mean predicted aligned error: 16.71 Å

Radius of gyration: 29.14 Å; Cα contacts (8 Å, |Δi|>4): 84; chains: 1; bounding box: 71×57×72 Å